Protein 6VG5 (pdb70)

Sequence (162 aa):
MNRVSTVQQLTKRFSLGMLQGRGPLKLFMALVAFLRFLTIPPTAGILKRWGTIKKSKAINNVLRGFRKEIIGRMLNILNRRRRMNRVSTVQQLTKRFSLGMLQGRGPLKLFMALVAFLRFLTIPPTAGILKRWGTIKKSKAINVLRGFRKEIGRMLNILNRRRRR

InterPro domains:
  IPR000069 Envelope glycoprotein M, flavivirus [PF01004] (207-279)
  IPR000208 RNA-directed RNA polymerase, fingers/palm subdomains, flavivirus [PF00972] (2742-3191)
  IPR000336 Flavivirus/Alphavirus glycoprotein, immunoglobulin-like domain superfamily [G3DSA:2.60.40.350] (574-678)
  IPR000404 Flavivirus non-structural protein NS4A [PF01350] (2099-2240)
  IPR000487 Non-structural protein NS2B, flavivirus [PF01002] (1349-1475)
  IPR000487 Non-structural protein NS2B, flavivirus [PS51527] (1346-1475)
  IPR000752 Flavivirus non-structural protein NS2A [PF01005] (1138-1328)
  IPR001122 Capsid protein C, flavivirus [PF01003] (5-111)
  IPR001157 Non-structural protein NS1, flavivirus [PF00948] (777-1129)
  IPR001528 Flavivirus non-structural protein NS4B [PF01349] (2244-2484)
  IPR001650 Helicase, C-terminal domain-like [PS51194] (1821-1988)
  IPR001650 Helicase, C-terminal domain-like [SM00490] (1844-1940)
  IPR001850 Non-structural protein NS3, peptidase S7, flavivirus [PF00949] (1492-1643)
  IPR001850 Non-structural protein NS3, peptidase S7, flavivirus [PS51528] (1476-1653)
  IPR002535 Flavivirus polyprotein propeptide [PF01570] (120-204)
  IPR002877 Ribosomal RNA methyltransferase, FtsJ domain [PF01728] (2546-2713)
  IPR007094 RNA-directed RNA polymerase, catalytic domain [PS50507] (3019-3168)
  IPR009003 Peptidase S1, PA clan [SSF50494] (1531-1657)
  IPR011492 Non-structural protein NS3-like, DEAD-box helicase, flavivirus [PF07652] (1658-1805)
  IPR011998 Envelope glycoprotein E, central and dimerisation domain, flavivirus [PF0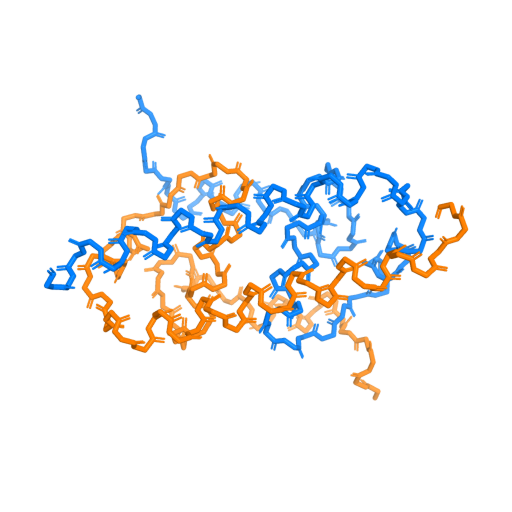0869] (282-576)

Foldseek 3Di:
DPPDDDPVRVPVVDDPVVLLVDDDPLSLLVVVVVCVVVVHDGDPSSVVVVVVDDPVVSVVSVVVVVVVVVVVVVVVVVVPD/DPPDDDPVRVCVVDDPVLLLVDDDLLSLLVVVVVCVVVVNDGDPSSVVCVVVDPVVVSVVSVVVVVVVVVVVVVVVVPDPD

Solvent-accessible surface area: 9702 Å² total; per-residue (Å²): 243,106,82,73,12,76,39,135,95,2,62,97,164,41,67,104,15,12,20,75,5,147,35,93,42,123,28,2,0,0,8,10,0,10,4,84,20,20,122,22,38,35,4,70,25,3,90,155,57,31,56,98,13,135,52,58,94,0,22,82,12,0,151,39,8,111,124,21,0,16,110,0,7,63,66,0,58,186,82,67,251,182,137,202,38,10,67,26,131,84,2,64,158,157,39,66,107,14,11,21,69,6,144,35,75,33,112,24,2,0,0,7,10,0,10,2,84,24,32,123,23,40,33,4,70,23,1,84,156,62,27,48,108,11,138,61,61,115,0,0,92,34,0,106,30,9,69,137,15,0,19,118,0,36,96,63,0,95,199,56,186,186

Nearest PDB structures (foldseek):
  6vg5-assembly1_B-2  TM=1.012E+00  e=2.935E-12  dengue virus type 2
  6vg5-assembly1_A-2  TM=9.834E-01  e=6.483E-11  dengue virus type 2
  6vso-assembly3_F  TM=9.724E-01  e=4.664E-11  dengue virus type 2
  5ygh-assembly1_B  TM=9.532E-01  e=3.876E-05  Zika virus
  5z0v-assembly2_C  TM=8.881E-01  e=2.616E-04  Escherichia coli BL21(DE3)

Radius of gyration: 15.52 Å; Cα contacts (8 Å, |Δi|>4): 174; chains: 2; bounding box: 43×30×32 Å

Organism: Dengue virus type 2 (strain Jamaica/1409/1983) (NCBI:txid11064)

Structure (mmCIF, N/CA/C/O backbone):
data_6VG5
#
_entry.id   6VG5
#
_cell.length_a   40.400
_cell.length_b   25.500
_cell.length_c   68.500
_cell.angle_alpha   90.000
_cell.angle_beta   92.550
_cell.angle_gamma   90.000
#
_symmetry.space_group_name_H-M   'P 1 2 1'
#
loop_
_entity.id
_entity.type
_entity.pdbx_description
1 polymer 'Capsid premembrane protein'
2 non-polymer 'NITRATE ION'
3 non-polymer GLYCEROL
4 non-polymer 3-amino-N-(5-phen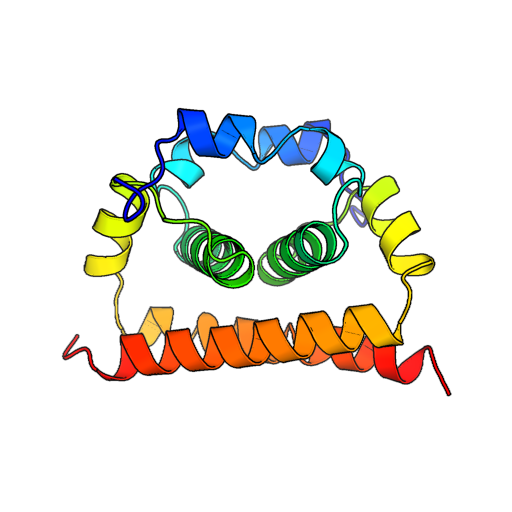yl-1,3,4-thiadiazol-2-yl)-6,7,8,9-tetrahydro-5H-cyclohepta[b]thieno[3,2-e]pyridine-2-carboxamide
5 water water
#
loop_
_atom_site.group_PDB
_atom_site.id
_atom_site.type_symbol
_atom_site.label_atom_id
_atom_site.label_alt_id
_atom_site.label_comp_id
_atom_site.label_asym_id
_atom_site.label_entity_id
_atom_site.label_seq_id
_atom_site.pdbx_PDB_ins_code
_atom_site.Cartn_x
_atom_site.Cartn_y
_atom_site.Cartn_z
_atom_site.occupancy
_atom_site.B_iso_or_equiv
_atom_site.auth_seq_id
_atom_site.auth_comp_id
_atom_site.auth_asym_id
_atom_site.auth_atom_id
_atom_site.pdbx_PDB_model_num
ATOM 1 N N . MET A 1 1 ? 0.474 -11.000 21.472 1.00 66.88 20 MET A N 1
ATOM 2 C CA . MET A 1 1 ? 0.526 -11.225 22.938 1.00 65.09 20 MET A CA 1
ATOM 3 C C . MET A 1 1 ? 1.160 -10.002 23.622 1.00 69.32 20 MET A C 1
ATOM 4 O O . MET A 1 1 ? 0.635 -9.587 24.677 1.00 72.39 20 MET A O 1
ATOM 9 N N . ASN A 1 2 ? 2.225 -9.434 23.035 1.00 70.28 21 ASN A N 1
ATOM 10 C CA . ASN A 1 2 ? 3.018 -8.316 23.623 1.00 65.04 21 ASN A CA 1
ATOM 11 C C . ASN A 1 2 ? 3.184 -7.177 22.604 1.00 57.19 21 ASN A C 1
ATOM 12 O O . ASN A 1 2 ? 4.298 -7.031 22.055 1.00 59.05 21 ASN A O 1
ATOM 17 N N . ARG A 1 3 ? 2.132 -6.373 22.405 1.00 49.90 22 ARG A N 1
ATOM 18 C CA . ARG A 1 3 ? 2.066 -5.268 21.405 1.00 42.64 22 ARG A CA 1
ATOM 19 C C . ARG A 1 3 ? 2.492 -3.934 22.033 1.00 37.92 22 ARG A C 1
ATOM 20 O O . ARG A 1 3 ? 2.791 -2.993 21.264 1.00 36.05 22 ARG A O 1
ATOM 22 N N . VAL A 1 4 ? 2.501 -3.835 23.368 1.00 32.17 23 VAL A N 1
ATOM 23 C CA . VAL A 1 4 ? 2.878 -2.588 24.103 1.00 27.16 23 VAL A CA 1
ATOM 24 C C . VAL A 1 4 ? 3.875 -2.933 25.213 1.00 24.81 23 VAL A C 1
ATOM 25 O O . VAL A 1 4 ? 3.679 -3.942 25.914 1.00 29.57 23 VAL A O 1
ATOM 29 N N . SER A 1 5 ? 4.899 -2.097 25.364 1.00 22.34 24 SER A N 1
ATOM 30 C CA . SER A 1 5 ? 5.923 -2.171 26.435 1.00 23.70 24 SER A CA 1
ATOM 31 C C . SER A 1 5 ? 5.497 -1.246 27.575 1.00 22.96 24 SER A C 1
ATOM 32 O O . SER A 1 5 ? 4.834 -0.232 27.303 1.00 24.27 24 SER A O 1
ATOM 35 N N . THR A 1 6 ? 5.891 -1.562 28.805 1.00 25.49 25 THR A N 1
ATOM 36 C CA . THR A 1 6 ? 5.860 -0.595 29.927 1.00 26.35 25 THR A CA 1
ATOM 37 C C . THR A 1 6 ? 7.183 0.168 29.915 1.00 21.48 25 THR A C 1
ATOM 38 O O . THR A 1 6 ? 8.182 -0.362 29.370 1.00 22.17 25 THR A O 1
ATOM 42 N N . VAL A 1 7 ? 7.198 1.360 30.503 1.00 21.81 26 VAL A N 1
ATOM 43 C CA . VAL A 1 7 ? 8.457 2.130 30.704 1.00 20.77 26 VAL A CA 1
ATOM 44 C C . VAL A 1 7 ? 9.458 1.231 31.447 1.00 21.44 26 VAL A C 1
ATOM 45 O O . VAL A 1 7 ? 10.619 1.172 31.033 1.00 19.70 26 VAL A O 1
ATOM 49 N N . GLN A 1 8 ? 9.023 0.536 32.496 1.00 23.86 27 GLN A N 1
ATOM 50 C CA . GLN A 1 8 ? 9.912 -0.343 33.301 1.00 25.43 27 GLN A CA 1
ATOM 51 C C . GLN A 1 8 ? 10.532 -1.412 32.387 1.00 25.89 27 GLN A C 1
ATOM 52 O O . GLN A 1 8 ? 11.746 -1.661 32.518 1.00 27.89 27 GLN A O 1
ATOM 58 N N . GLN A 1 9 ? 9.747 -2.018 31.488 1.00 25.23 28 GLN A N 1
ATOM 59 C CA . GLN A 1 9 ? 10.250 -3.075 30.565 1.00 26.31 28 GLN A CA 1
ATOM 60 C C . GLN A 1 9 ? 11.363 -2.489 29.687 1.00 23.21 28 GLN A C 1
ATOM 61 O O . GLN A 1 9 ? 12.399 -3.159 29.520 1.00 22.88 28 GLN A O 1
ATOM 67 N N . LEU A 1 10 ? 11.170 -1.280 29.152 1.00 19.81 29 LEU A N 1
ATOM 68 C CA . LEU A 1 10 ? 12.166 -0.641 28.256 1.00 18.78 29 LEU A CA 1
ATOM 69 C C . LEU A 1 10 ? 13.427 -0.303 29.054 1.00 19.70 29 LEU A C 1
ATOM 70 O O . LEU A 1 10 ? 14.524 -0.455 28.495 1.00 22.40 29 LEU A O 1
ATOM 75 N N . THR A 1 11 ? 13.299 0.160 30.300 1.00 19.95 30 THR A N 1
ATOM 76 C CA . THR A 1 11 ? 14.492 0.459 31.142 1.00 20.55 30 THR A CA 1
ATOM 77 C C . THR A 1 11 ? 15.257 -0.832 31.448 1.00 22.66 30 THR A C 1
ATOM 78 O O . THR A 1 11 ? 16.493 -0.764 31.509 1.00 28.09 30 THR A O 1
ATOM 82 N N . LYS A 1 12 ? 14.560 -1.955 31.624 1.00 24.99 31 LYS A N 1
ATOM 83 C CA . LYS A 1 12 ? 15.193 -3.289 31.826 1.00 28.23 31 LYS A CA 1
ATOM 84 C C . LYS A 1 12 ? 16.041 -3.627 30.591 1.00 28.81 31 LYS A C 1
ATOM 85 O O . LYS A 1 12 ? 17.188 -4.082 30.759 1.00 32.27 31 LYS A O 1
ATOM 88 N N . ARG A 1 13 ? 15.513 -3.373 29.390 1.00 25.33 32 ARG A N 1
ATOM 89 C CA . ARG A 1 13 ? 16.134 -3.796 28.108 1.00 25.25 32 ARG A CA 1
ATOM 90 C C . ARG A 1 13 ? 17.340 -2.912 27.752 1.00 24.36 32 ARG A C 1
ATOM 91 O O . ARG A 1 13 ? 18.335 -3.476 27.255 1.00 27.56 32 ARG A O 1
ATOM 99 N N . PHE A 1 14 ? 17.262 -1.597 27.982 1.00 21.16 33 PHE A N 1
ATOM 100 C CA . PHE A 1 14 ? 18.242 -0.578 27.508 1.00 20.30 33 PHE A CA 1
ATOM 101 C C . PHE A 1 14 ? 19.259 -0.235 28.592 1.00 19.73 33 PHE A C 1
ATOM 102 O O . PHE A 1 14 ? 19.205 0.867 29.188 1.00 27.29 33 PHE A O 1
ATOM 110 N N . SER A 1 15 ? 20.196 -1.141 28.794 1.00 17.18 34 SER A N 1
ATOM 111 C CA . SER A 1 15 ? 21.202 -1.056 29.877 1.00 18.13 34 SER A CA 1
ATOM 112 C C . SER A 1 15 ? 22.242 0.021 29.551 1.00 17.76 34 SER A C 1
ATOM 113 O O . SER A 1 15 ? 22.393 0.409 28.377 1.00 19.21 34 SER A O 1
ATOM 116 N N . LEU A 1 16 ? 22.943 0.486 30.576 1.00 15.72 35 LEU A N 1
ATOM 117 C CA . LEU A 1 16 ? 23.963 1.556 30.449 1.00 16.27 35 LEU A CA 1
ATOM 118 C C . LEU A 1 16 ? 25.040 1.124 29.450 1.00 15.18 35 LEU A C 1
ATOM 119 O O . LEU A 1 16 ? 25.535 1.983 28.711 1.00 16.98 35 LEU A O 1
ATOM 124 N N . GLY A 1 17 ? 25.371 -0.169 29.425 1.00 15.63 36 GLY A N 1
ATOM 125 C CA . GLY A 1 17 ? 26.403 -0.736 28.543 1.00 17.03 36 GLY A CA 1
ATOM 126 C C . GLY A 1 17 ? 26.195 -0.361 27.083 1.00 14.99 36 GLY A C 1
ATOM 127 O O . GLY A 1 17 ? 27.199 -0.203 26.364 1.00 16.50 36 GLY A O 1
ATOM 128 N N . MET A 1 18 ? 24.954 -0.233 26.615 1.00 13.63 37 MET A N 1
ATOM 129 C CA . MET A 1 18 ? 24.745 0.068 25.178 1.00 13.49 37 MET A CA 1
ATOM 130 C C . MET A 1 18 ? 25.301 1.474 24.904 1.00 12.50 37 MET A C 1
ATOM 131 O O . MET A 1 18 ? 25.786 1.703 23.796 1.00 11.58 37 MET A O 1
ATOM 136 N N . LEU A 1 19 ? 25.330 2.368 25.895 1.00 12.43 38 LEU A N 1
ATOM 137 C CA . LEU A 1 19 ? 25.866 3.744 25.676 1.00 12.01 38 LEU A CA 1
ATOM 138 C C . LEU A 1 19 ? 27.395 3.702 25.566 1.00 14.08 38 LEU A C 1
ATOM 139 O O . LEU A 1 19 ? 27.961 4.692 25.068 1.00 14.61 38 LEU A O 1
ATOM 144 N N . GLN A 1 20 ? 28.012 2.579 25.960 1.00 14.62 39 GLN A N 1
ATOM 145 C CA . GLN A 1 20 ? 29.470 2.318 25.848 1.00 17.02 39 GLN A CA 1
ATOM 146 C C . GLN A 1 20 ? 29.769 1.491 24.585 1.00 16.52 39 GLN A C 1
ATOM 147 O O . GLN A 1 20 ? 30.913 1.052 24.430 1.00 16.39 39 GLN A O 1
ATOM 153 N N . GLY A 1 21 ? 28.770 1.247 23.733 1.00 14.91 40 GLY A N 1
ATOM 154 C CA . GLY A 1 21 ? 28.944 0.509 22.468 1.00 15.85 40 GLY A CA 1
ATOM 155 C C . GLY A 1 21 ? 28.838 -0.993 22.660 1.00 14.63 40 GLY A C 1
ATOM 156 O O . GLY A 1 21 ? 29.206 -1.736 21.732 1.00 17.88 40 GLY A O 1
ATOM 157 N N . ARG A 1 22 ? 28.311 -1.450 23.794 1.00 14.28 41 ARG A N 1
ATOM 158 C CA . ARG A 1 22 ? 28.077 -2.900 24.038 1.00 15.92 41 ARG A CA 1
ATOM 159 C C . ARG A 1 22 ? 26.761 -3.336 23.382 1.00 14.49 41 ARG A C 1
ATOM 160 O O . ARG A 1 22 ? 25.830 -2.519 23.233 1.00 14.05 41 ARG A O 1
ATOM 168 N N . GLY A 1 23 ? 26.663 -4.618 23.064 1.00 14.03 42 GLY A N 1
ATOM 169 C CA . GLY A 1 23 ? 25.387 -5.237 22.690 1.00 14.11 42 GLY A CA 1
ATOM 170 C C . GLY A 1 23 ? 25.414 -5.848 21.296 1.00 12.48 42 GLY A C 1
ATOM 171 O O . GLY A 1 23 ? 26.421 -5.821 20.580 1.00 13.42 42 GLY A O 1
ATOM 172 N N . PRO A 1 24 ? 24.279 -6.438 20.885 1.00 10.86 43 PRO A N 1
ATOM 173 C CA . PRO A 1 24 ? 24.148 -6.997 19.544 1.00 10.64 43 PRO A CA 1
ATOM 174 C C . PRO A 1 24 ? 24.478 -5.932 18.488 1.00 9.59 43 PRO A C 1
ATOM 175 O O . PRO A 1 24 ? 24.240 -4.738 18.724 1.00 9.26 43 PRO A O 1
ATOM 179 N N . LEU A 1 25 ? 24.984 -6.354 17.332 1.00 9.29 44 LEU A N 1
ATOM 180 C CA . LEU A 1 25 ? 25.358 -5.398 16.259 1.00 9.46 44 LEU A CA 1
ATOM 181 C C . LEU A 1 25 ? 24.125 -4.566 15.888 1.00 8.49 44 LEU A C 1
ATOM 182 O O . LEU A 1 25 ? 24.260 -3.339 15.708 1.00 8.30 44 LEU A O 1
ATOM 187 N N . LYS A 1 26 ? 22.951 -5.190 15.769 1.00 9.02 45 LYS A N 1
ATOM 188 C CA . LYS A 1 26 ? 21.734 -4.477 15.329 1.00 9.62 45 LYS A CA 1
ATOM 189 C C . LYS A 1 26 ? 21.403 -3.384 16.341 1.00 8.06 45 LYS A C 1
ATOM 190 O O . LYS A 1 26 ? 21.074 -2.276 15.913 1.00 8.42 45 LYS A O 1
ATOM 196 N N . LEU A 1 27 ? 21.510 -3.685 17.634 1.00 8.38 46 LEU A N 1
ATOM 197 C CA . LEU A 1 27 ? 21.257 -2.685 18.705 1.00 7.78 46 LEU A CA 1
ATOM 198 C C . LEU A 1 27 ? 22.271 -1.549 18.562 1.00 7.21 46 LEU A C 1
ATOM 199 O O . LEU A 1 27 ? 21.883 -0.369 18.603 1.00 7.57 46 LEU A O 1
ATOM 204 N N . PHE A 1 28 ? 23.550 -1.886 18.428 1.00 7.48 47 PHE A N 1
ATOM 205 C CA . PHE A 1 28 ? 24.625 -0.876 18.296 1.00 7.90 47 PHE A CA 1
ATOM 206 C C . PHE A 1 28 ? 24.341 0.026 17.084 1.00 7.17 47 PHE A C 1
ATOM 207 O O . PHE A 1 28 ? 24.409 1.285 17.185 1.00 7.73 47 PHE A O 1
ATOM 215 N N . MET A 1 29 ? 24.041 -0.575 15.937 1.00 7.26 48 MET A N 1
ATOM 216 C CA . MET A 1 29 ? 23.816 0.215 14.699 1.00 7.25 48 MET A CA 1
ATOM 217 C C . MET A 1 29 ? 22.574 1.102 14.881 1.00 6.81 48 MET A C 1
ATOM 218 O O . MET A 1 29 ? 22.599 2.249 14.417 1.00 6.82 48 MET A O 1
ATOM 223 N N . ALA A 1 30 ? 21.511 0.599 15.520 1.00 7.17 49 ALA A N 1
ATOM 224 C CA . ALA A 1 30 ? 20.284 1.393 15.766 1.00 7.14 49 ALA A CA 1
ATOM 225 C C . ALA A 1 30 ? 20.629 2.597 16.652 1.00 6.54 49 ALA A C 1
ATOM 226 O O . ALA A 1 30 ? 20.155 3.713 16.383 1.00 6.63 49 ALA A O 1
ATOM 228 N N . LEU A 1 31 ? 21.443 2.386 17.681 1.00 6.35 50 LEU A N 1
ATOM 229 C CA . LEU A 1 31 ? 21.831 3.477 18.599 1.00 6.40 50 LEU A CA 1
ATOM 230 C C . LEU A 1 31 ? 22.684 4.491 17.839 1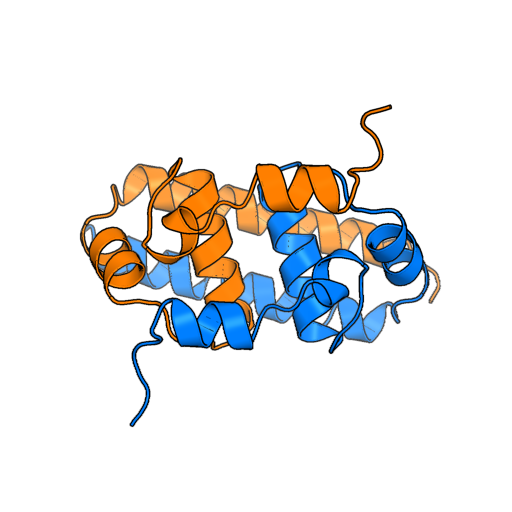.00 6.36 50 LEU A C 1
ATOM 231 O O . LEU A 1 31 ? 22.471 5.702 18.040 1.00 7.46 50 LEU A O 1
ATOM 236 N N . VAL A 1 32 ? 23.651 4.042 17.039 1.00 6.98 51 VAL A N 1
ATOM 237 C CA . VAL A 1 32 ? 24.494 4.993 16.268 1.00 7.28 51 VAL A CA 1
ATOM 238 C C . VAL A 1 32 ? 23.567 5.811 15.357 1.00 6.49 51 VAL A C 1
ATOM 239 O O . VAL A 1 32 ? 23.723 7.060 15.290 1.00 6.91 51 VAL A O 1
ATOM 243 N N . ALA A 1 33 ? 22.623 5.160 14.673 1.00 6.22 52 ALA A N 1
ATOM 244 C CA . ALA A 1 33 ? 21.678 5.871 13.781 1.00 6.88 52 ALA A CA 1
ATOM 245 C C . ALA A 1 33 ? 20.896 6.908 14.604 1.00 6.95 52 ALA A C 1
ATOM 246 O O . ALA A 1 33 ? 20.801 8.074 14.191 1.00 7.46 52 ALA A O 1
ATOM 248 N N . PHE A 1 34 ? 20.344 6.492 15.739 1.00 6.49 53 PHE A N 1
ATOM 249 C CA . PHE A 1 34 ? 19.599 7.389 16.652 1.00 6.69 53 PHE A CA 1
ATOM 250 C C . PHE A 1 34 ? 20.450 8.620 16.982 1.00 6.55 53 PHE A C 1
ATOM 251 O O . PHE A 1 34 ? 19.963 9.752 16.862 1.00 7.11 53 PHE A O 1
ATOM 259 N N . LEU A 1 35 ? 21.701 8.431 17.398 1.00 6.48 54 LEU A N 1
ATOM 260 C CA . LEU A 1 35 ? 22.550 9.587 17.784 1.00 7.34 54 LEU A CA 1
ATOM 261 C C . LEU A 1 35 ? 22.787 10.465 16.545 1.00 7.34 54 LEU A C 1
ATOM 262 O O . LEU A 1 35 ? 22.763 11.697 16.668 1.00 8.17 54 LEU A O 1
ATOM 267 N N . ARG A 1 36 ? 23.061 9.862 15.395 1.00 7.34 55 ARG A N 1
ATOM 268 C CA . ARG A 1 36 ? 23.344 10.638 14.157 1.00 7.89 55 ARG A CA 1
ATOM 269 C C . ARG A 1 36 ? 22.094 11.398 13.713 1.00 8.22 55 ARG A C 1
ATOM 270 O O . ARG A 1 36 ? 22.221 12.558 13.283 1.00 8.74 55 ARG A O 1
ATOM 278 N N . PHE A 1 37 ? 20.910 10.798 13.847 1.00 8.53 56 PHE A N 1
ATOM 279 C CA . PHE A 1 37 ? 19.640 11.507 13.541 1.00 8.08 56 PHE A CA 1
ATOM 280 C C . PHE A 1 37 ? 19.576 12.816 14.338 1.00 9.03 56 PHE A C 1
ATOM 281 O O . PHE A 1 37 ? 19.059 13.822 13.835 1.00 11.09 56 PHE A O 1
ATOM 289 N N . LEU A 1 38 ? 20.079 12.788 15.567 1.00 8.53 57 LEU A N 1
ATOM 290 C CA . LEU A 1 38 ? 19.968 13.915 16.522 1.00 8.79 57 LEU A CA 1
ATOM 291 C C . LEU A 1 38 ? 21.239 14.769 16.539 1.00 8.36 57 LEU A C 1
ATOM 292 O O . LEU A 1 38 ? 21.252 15.739 17.292 1.00 9.56 57 LEU A O 1
ATOM 297 N N . THR A 1 39 ? 22.248 14.419 15.740 1.00 8.62 58 THR A N 1
ATOM 298 C CA . THR A 1 39 ? 23.587 15.058 15.701 1.00 9.31 58 THR A CA 1
ATOM 299 C C . THR A 1 39 ? 24.220 15.092 17.103 1.00 9.48 58 THR A C 1
ATOM 300 O O . THR A 1 39 ? 24.887 16.072 17.433 1.00 11.67 58 THR A O 1
ATOM 304 N N . ILE A 1 40 ? 24.055 14.020 17.884 1.00 10.24 59 ILE A N 1
ATOM 305 C CA . ILE A 1 40 ? 24.652 13.886 19.238 1.00 10.81 59 ILE A CA 1
ATOM 306 C C . ILE A 1 40 ? 25.962 13.133 19.086 1.00 11.84 59 ILE A C 1
ATOM 307 O O . ILE A 1 40 ? 25.992 12.060 18.484 1.00 10.32 59 ILE A O 1
ATOM 312 N N . PRO A 1 41 ? 27.091 13.680 19.585 1.00 14.78 60 PRO A N 1
ATOM 313 C CA . PRO A 1 41 ? 28.360 12.982 19.454 1.00 14.81 60 PRO A CA 1
ATOM 314 C C . PRO A 1 41 ? 28.324 11.630 20.158 1.00 14.48 60 PRO A C 1
ATOM 315 O O . PRO A 1 41 ? 27.686 11.470 21.205 1.00 15.29 60 PRO A O 1
ATOM 319 N N . PRO A 1 42 ? 29.021 10.615 19.607 1.00 13.89 61 PRO A N 1
ATOM 320 C CA . PRO A 1 42 ? 29.119 9.315 20.256 1.00 15.41 61 PRO A CA 1
ATOM 321 C C . PRO A 1 42 ? 29.997 9.376 21.513 1.00 14.67 61 PRO A C 1
ATOM 322 O O . PRO A 1 42 ? 30.762 10.323 21.678 1.00 14.79 61 PRO A O 1
ATOM 326 N N . THR A 1 43 ? 29.880 8.359 22.361 1.00 12.85 62 THR A N 1
ATOM 327 C CA . THR A 1 43 ? 30.844 8.093 23.453 1.00 13.81 62 THR A CA 1
ATOM 328 C C . THR A 1 43 ? 32.120 7.477 22.873 1.00 13.42 62 THR A C 1
ATOM 329 O O . THR A 1 43 ? 32.121 7.020 21.721 1.00 14.20 62 THR A O 1
ATOM 333 N N . ALA A 1 44 ? 33.189 7.476 23.653 1.00 14.81 63 ALA A N 1
ATOM 334 C CA . ALA A 1 44 ? 34.464 6.823 23.284 1.00 15.75 63 ALA A CA 1
ATOM 335 C C . ALA A 1 44 ? 34.200 5.352 22.958 1.00 13.50 63 ALA A C 1
ATOM 336 O O . ALA A 1 44 ? 34.758 4.852 21.971 1.00 15.29 63 ALA A O 1
ATOM 338 N N . GLY A 1 45 ? 33.364 4.678 23.748 1.00 12.88 64 GLY A N 1
ATOM 339 C CA . GLY A 1 45 ? 33.074 3.247 23.540 1.00 12.89 64 GLY A CA 1
ATOM 340 C C . GLY A 1 45 ? 32.349 3.019 22.220 1.00 13.41 64 GLY A C 1
ATOM 341 O O . GLY A 1 45 ? 32.655 2.028 21.525 1.00 13.70 64 GLY A O 1
ATOM 342 N N . ILE A 1 46 ? 31.395 3.886 21.885 1.00 13.22 65 ILE A N 1
ATOM 343 C CA . ILE A 1 46 ? 30.658 3.793 20.593 1.00 11.98 65 ILE A CA 1
ATOM 344 C C . ILE A 1 46 ? 31.636 4.042 19.442 1.00 12.68 65 ILE A C 1
ATOM 345 O O . ILE A 1 46 ? 31.636 3.253 18.489 1.00 13.08 65 ILE A O 1
ATOM 350 N N . LEU A 1 47 ? 32.490 5.054 19.560 1.00 14.06 66 LEU A N 1
ATOM 351 C CA . LEU A 1 47 ? 33.446 5.399 18.486 1.00 16.47 66 LEU A CA 1
ATOM 352 C C . LEU A 1 47 ? 34.435 4.241 18.294 1.00 15.67 66 LEU A C 1
ATOM 353 O O . LEU A 1 47 ? 34.776 3.946 17.128 1.00 19.06 66 LEU A O 1
ATOM 358 N N . LYS A 1 48 ? 34.870 3.592 19.379 1.00 16.34 67 LYS A N 1
ATOM 359 C CA . LYS A 1 48 ? 35.789 2.426 19.309 1.00 19.13 67 LYS A CA 1
ATOM 360 C C . LYS A 1 48 ? 35.131 1.331 18.467 1.00 17.86 67 LYS A C 1
ATOM 361 O O . LYS A 1 48 ? 35.760 0.832 17.517 1.00 19.48 67 LYS A O 1
ATOM 367 N N . ARG A 1 49 ? 33.898 0.961 18.802 1.00 15.45 68 ARG A N 1
ATOM 368 C CA . ARG A 1 49 ? 33.234 -0.163 18.114 1.00 15.17 68 ARG A CA 1
ATOM 369 C C . ARG A 1 49 ? 32.929 0.228 16.669 1.00 14.62 68 ARG A C 1
ATOM 370 O O . ARG A 1 49 ? 32.992 -0.652 15.808 1.00 15.66 68 ARG A O 1
ATOM 378 N N . TRP A 1 50 ? 32.599 1.497 16.426 1.00 14.92 69 TRP A N 1
ATOM 379 C CA . TRP A 1 50 ? 32.276 1.997 15.067 1.00 15.66 69 TRP A CA 1
ATOM 380 C C . TRP A 1 50 ? 33.432 1.669 14.117 1.00 17.21 69 TRP A C 1
ATOM 381 O O . TRP A 1 50 ? 33.156 1.358 12.936 1.00 18.98 69 TRP A O 1
ATOM 392 N N . GLY A 1 51 ? 34.668 1.693 14.628 1.00 17.75 70 GLY A N 1
ATOM 393 C CA . GLY A 1 51 ? 35.887 1.408 13.848 1.00 20.25 70 GLY A CA 1
ATOM 394 C C . GLY A 1 51 ? 36.075 -0.069 13.524 1.00 21.62 70 GLY A C 1
ATOM 395 O O . GLY A 1 51 ? 36.823 -0.357 12.552 1.00 25.50 70 GLY A O 1
ATOM 396 N N . THR A 1 52 ? 35.464 -0.982 14.290 1.00 21.94 71 THR A N 1
ATOM 397 C CA . THR A 1 52 ? 35.736 -2.447 14.227 1.00 23.24 71 THR A CA 1
ATOM 398 C C . THR A 1 52 ? 34.599 -3.220 13.541 1.00 20.91 71 THR A C 1
ATOM 399 O O . THR A 1 52 ? 34.824 -4.388 13.210 1.00 23.46 71 THR A O 1
ATOM 403 N N . ILE A 1 53 ? 33.413 -2.633 13.341 1.00 17.41 72 ILE A N 1
ATOM 404 C CA . ILE A 1 53 ? 32.278 -3.356 12.689 1.00 17.37 72 ILE A CA 1
ATOM 405 C C . ILE A 1 53 ? 32.686 -3.807 11.276 1.00 17.64 72 ILE A C 1
ATOM 406 O O . ILE A 1 53 ? 33.462 -3.090 10.598 1.00 18.28 72 ILE A O 1
ATOM 411 N N . LYS A 1 54 ? 32.138 -4.938 10.835 1.00 17.46 73 LYS A N 1
ATOM 412 C CA . LYS A 1 54 ? 32.346 -5.498 9.478 1.00 18.21 73 LYS A CA 1
ATOM 413 C C . LYS A 1 54 ? 31.512 -4.690 8.476 1.00 17.92 73 LYS A C 1
ATOM 414 O O . LYS A 1 54 ? 30.284 -4.595 8.645 1.00 16.88 73 LYS A O 1
ATOM 420 N N . LYS A 1 55 ? 32.171 -4.136 7.460 1.00 17.32 74 LYS A N 1
ATOM 421 C CA . LYS A 1 55 ? 31.555 -3.254 6.440 1.00 15.27 74 LYS A CA 1
ATOM 422 C C . LYS A 1 55 ? 30.279 -3.888 5.868 1.00 15.05 74 LYS A C 1
ATOM 423 O O . LYS A 1 55 ? 29.233 -3.236 5.936 1.00 14.55 74 LYS A O 1
ATOM 429 N N . SER A 1 56 ? 30.350 -5.105 5.322 1.00 17.46 75 SER A N 1
ATOM 430 C CA . SER A 1 56 ? 29.214 -5.706 4.571 1.00 15.90 75 SER A CA 1
ATOM 431 C C . SER A 1 56 ? 28.022 -5.935 5.510 1.00 14.55 75 SER A C 1
ATOM 432 O O . SER A 1 56 ? 26.890 -5.661 5.091 1.00 13.25 75 SER A O 1
ATOM 435 N N . LYS A 1 57 ? 28.255 -6.415 6.734 1.00 14.99 76 LYS A N 1
ATOM 436 C CA . LYS A 1 57 ? 27.150 -6.700 7.689 1.00 16.01 76 LYS A CA 1
ATOM 437 C C . LYS A 1 57 ? 26.480 -5.385 8.114 1.00 15.12 76 LYS A C 1
ATOM 438 O O . LYS A 1 57 ? 25.229 -5.298 8.103 1.00 15.80 76 LYS A O 1
ATOM 444 N N . ALA A 1 58 ? 27.285 -4.380 8.449 1.00 13.89 77 ALA A N 1
ATOM 445 C CA . ALA A 1 58 ? 26.798 -3.054 8.877 1.00 12.68 77 ALA A CA 1
ATOM 446 C C . ALA A 1 58 ? 25.960 -2.443 7.748 1.00 13.07 77 ALA A C 1
ATOM 447 O O . ALA A 1 58 ? 24.907 -1.869 8.039 1.00 12.35 77 ALA A O 1
ATOM 449 N N . ILE A 1 59 ? 26.405 -2.579 6.498 1.00 11.77 78 ILE A N 1
ATOM 450 C CA . ILE A 1 59 ? 25.680 -2.003 5.327 1.00 11.63 78 ILE A CA 1
ATOM 451 C C . ILE A 1 59 ? 24.327 -2.714 5.205 1.00 11.17 78 ILE A C 1
ATOM 452 O O . ILE A 1 59 ? 23.307 -2.043 5.004 1.00 12.30 78 ILE A O 1
ATOM 457 N N . ASN A 1 60 ? 24.299 -4.031 5.366 1.00 11.86 79 ASN A N 1
ATOM 458 C CA A ASN A 1 60 ? 23.045 -4.830 5.303 0.50 12.50 79 ASN A CA 1
ATOM 459 C CA B ASN A 1 60 ? 23.022 -4.777 5.255 0.50 12.60 79 ASN A CA 1
ATOM 460 C C . ASN A 1 60 ? 22.060 -4.306 6.353 1.00 11.45 79 ASN A C 1
ATOM 461 O O . ASN A 1 60 ? 20.869 -4.117 6.042 1.00 11.72 79 ASN A O 1
ATOM 470 N N . VAL A 1 61 ? 22.560 -4.081 7.568 1.00 10.25 80 VAL A N 1
ATOM 471 C CA . VAL A 1 61 ? 21.694 -3.609 8.679 1.00 9.66 80 VAL A CA 1
ATOM 472 C C . VAL A 1 61 ? 21.136 -2.238 8.303 1.00 8.63 80 VAL A C 1
ATOM 473 O O . VAL A 1 61 ? 19.932 -2.009 8.480 1.00 9.13 80 VAL A O 1
ATOM 477 N N . LEU A 1 62 ? 21.974 -1.364 7.779 1.00 8.88 81 LEU A N 1
ATOM 478 C CA . LEU A 1 62 ? 21.535 0.002 7.420 1.00 9.02 81 LEU A CA 1
ATOM 479 C C . LEU A 1 62 ? 20.522 -0.031 6.273 1.00 8.64 81 LEU A C 1
ATOM 480 O O . LEU A 1 62 ? 19.608 0.789 6.284 1.00 8.91 81 LEU A O 1
ATOM 485 N N . ARG A 1 63 ? 20.680 -0.897 5.280 1.00 9.08 82 ARG A N 1
ATOM 486 C CA . ARG A 1 63 ? 19.662 -1.011 4.204 1.00 9.64 82 ARG A CA 1
ATOM 487 C C . ARG A 1 63 ? 18.318 -1.362 4.857 1.00 9.57 82 ARG A C 1
ATOM 488 O O . ARG A 1 63 ? 17.292 -0.841 4.429 1.00 9.66 82 ARG A O 1
ATOM 496 N N . GLY A 1 64 ? 18.322 -2.252 5.852 1.00 9.43 83 GLY A N 1
ATOM 497 C CA . GLY A 1 64 ? 17.100 -2.600 6.599 1.00 9.37 83 GLY A CA 1
ATOM 498 C C . GLY A 1 64 ? 16.517 -1.375 7.278 1.00 9.19 83 GLY A C 1
ATOM 499 O O . GLY A 1 64 ? 15.283 -1.187 7.260 1.00 9.76 83 GLY A O 1
ATOM 500 N N . PHE A 1 65 ? 17.358 -0.549 7.892 1.00 7.87 84 PHE A N 1
ATOM 501 C CA . PHE A 1 65 ? 16.891 0.685 8.566 1.00 8.47 84 PHE A CA 1
ATOM 502 C C . PHE A 1 65 ? 16.265 1.627 7.528 1.00 7.72 84 PHE A C 1
ATOM 503 O O . PHE A 1 65 ? 15.212 2.225 7.809 1.00 7.91 84 PHE A O 1
ATOM 511 N N . ARG A 1 66 ? 16.873 1.726 6.352 1.00 8.08 85 ARG A N 1
ATOM 512 C CA . ARG A 1 66 ? 16.389 2.625 5.281 1.00 8.02 85 ARG A CA 1
ATOM 513 C C . ARG A 1 66 ? 14.983 2.175 4.877 1.00 7.71 85 ARG A C 1
ATOM 514 O O . ARG A 1 66 ? 14.084 3.026 4.720 1.00 8.76 85 ARG A O 1
ATOM 522 N N . LYS A 1 67 ? 14.794 0.860 4.742 1.00 8.33 86 LYS A N 1
ATOM 523 C CA . LYS A 1 67 ? 13.490 0.262 4.403 1.00 9.37 86 LYS A CA 1
ATOM 524 C C . LYS A 1 67 ? 12.488 0.578 5.510 1.00 8.89 86 LYS A C 1
ATOM 525 O O . LYS A 1 67 ? 11.340 0.918 5.194 1.00 9.79 86 LYS A O 1
ATOM 531 N N . GLU A 1 68 ? 12.904 0.468 6.771 1.00 9.14 87 GLU A N 1
ATOM 532 C CA . GLU A 1 68 ? 11.972 0.661 7.906 1.00 9.24 87 GLU A CA 1
ATOM 533 C C . GLU A 1 68 ? 11.512 2.122 7.944 1.00 8.30 87 GLU A C 1
ATOM 534 O O . GLU A 1 68 ? 10.328 2.377 8.209 1.00 8.81 87 GLU A O 1
ATOM 540 N N . ILE A 1 69 ? 12.395 3.080 7.688 1.00 7.44 88 ILE A N 1
ATOM 541 C CA A ILE A 1 69 ? 11.959 4.506 7.633 0.50 7.73 88 ILE A CA 1
ATOM 542 C CA B ILE A 1 69 ? 11.976 4.513 7.617 0.50 8.07 88 ILE A CA 1
ATOM 543 C C . ILE A 1 69 ? 10.950 4.641 6.483 1.00 7.70 88 ILE A C 1
ATOM 544 O O . ILE A 1 69 ? 9.967 5.375 6.655 1.00 7.95 88 ILE A O 1
ATOM 553 N N . GLY A 1 70 ? 11.182 3.944 5.367 1.00 7.28 89 GLY A N 1
ATOM 554 C CA . GLY A 1 70 ? 10.213 3.935 4.255 1.00 7.30 89 GLY A CA 1
ATOM 555 C C . GLY A 1 70 ? 8.855 3.424 4.711 1.00 7.74 89 GLY A C 1
ATOM 556 O O . GLY A 1 70 ? 7.834 3.987 4.297 1.00 7.91 89 GLY A O 1
ATOM 557 N N . ARG A 1 71 ? 8.823 2.362 5.520 1.00 8.37 90 ARG A N 1
ATOM 558 C CA . ARG A 1 71 ? 7.547 1.806 6.029 1.00 9.03 90 ARG A CA 1
ATOM 559 C C . ARG A 1 71 ? 6.868 2.867 6.901 1.00 9.07 90 ARG A C 1
ATOM 560 O O . ARG A 1 71 ? 5.639 3.072 6.772 1.00 10.38 90 ARG A O 1
ATOM 568 N N . MET A 1 72 ? 7.633 3.570 7.733 1.00 8.69 91 MET A N 1
ATOM 569 C CA . MET A 1 72 ? 7.059 4.598 8.632 1.00 8.30 91 MET A CA 1
ATOM 570 C C . MET A 1 72 ? 6.488 5.745 7.788 1.00 8.73 91 MET A C 1
ATOM 571 O O . MET A 1 72 ? 5.403 6.267 8.104 1.00 9.48 91 MET A O 1
ATOM 576 N N . LEU A 1 73 ? 7.195 6.144 6.744 1.00 8.71 92 LEU A N 1
ATOM 577 C CA . LEU A 1 73 ? 6.700 7.209 5.839 1.00 8.47 92 LEU A CA 1
ATOM 578 C C . LEU A 1 73 ? 5.422 6.748 5.140 1.00 9.31 92 LEU A C 1
ATOM 579 O O . LEU A 1 73 ? 4.524 7.577 4.988 1.00 10.54 92 LEU A O 1
ATOM 584 N N . ASN A 1 74 ? 5.337 5.478 4.746 1.00 8.73 93 ASN A N 1
ATOM 585 C CA . ASN A 1 74 ? 4.116 4.941 4.094 1.00 9.16 93 ASN A CA 1
ATOM 586 C C . ASN A 1 74 ? 2.941 5.048 5.076 1.00 9.79 93 ASN A C 1
ATOM 587 O O . ASN A 1 74 ? 1.855 5.451 4.658 1.00 10.98 93 ASN A O 1
ATOM 592 N N . ILE A 1 75 ? 3.149 4.712 6.346 1.00 9.53 94 ILE A N 1
ATOM 593 C CA . ILE A 1 75 ? 2.056 4.789 7.354 1.00 10.15 94 ILE A CA 1
ATOM 594 C C . ILE A 1 75 ? 1.592 6.245 7.456 1.00 9.73 94 ILE A C 1
ATOM 595 O O . ILE A 1 75 ? 0.370 6.499 7.428 1.00 12.33 94 ILE A O 1
ATOM 600 N N . LEU A 1 76 ? 2.508 7.200 7.573 1.00 10.48 95 LEU A N 1
ATOM 601 C CA . LEU A 1 76 ? 2.088 8.610 7.791 1.00 10.66 95 LEU A CA 1
ATOM 602 C C . LEU A 1 76 ? 1.457 9.187 6.521 1.00 11.56 95 LEU A C 1
ATOM 603 O O . LEU A 1 76 ? 0.481 9.935 6.637 1.00 14.01 95 LEU A O 1
ATOM 608 N N . ASN A 1 77 ? 1.955 8.822 5.346 1.00 11.96 96 ASN A N 1
ATOM 609 C CA . ASN A 1 77 ? 1.413 9.343 4.065 1.00 12.96 96 ASN A CA 1
ATOM 610 C C . ASN A 1 77 ? -0.002 8.810 3.861 1.00 15.17 96 ASN A C 1
ATOM 611 O O . ASN A 1 77 ? -0.826 9.553 3.332 1.00 17.99 96 ASN A O 1
ATOM 616 N N . ARG A 1 78 ? -0.253 7.562 4.256 1.00 16.48 97 ARG A N 1
ATOM 617 C CA . ARG A 1 78 ? -1.554 6.879 4.019 1.00 22.08 97 ARG A CA 1
ATOM 618 C C . ARG A 1 78 ? -2.565 7.384 5.059 1.00 24.93 97 ARG A C 1
ATOM 619 O O . ARG A 1 78 ? -3.760 7.106 4.889 1.00 30.42 97 ARG A O 1
ATOM 627 N N . ARG A 1 79 ? -2.107 8.150 6.063 1.00 23.85 98 ARG A N 1
ATOM 628 C CA . ARG A 1 79 ? -2.960 8.714 7.142 1.00 26.70 98 ARG A CA 1
ATOM 629 C C . ARG A 1 79 ? -3.522 10.090 6.737 1.00 33.12 98 ARG A C 1
ATOM 630 O O . ARG A 1 79 ? -4.662 10.402 7.170 1.00 44.60 98 ARG A O 1
ATOM 638 N N . ARG A 1 80 ? -2.768 10.892 5.972 1.00 39.86 99 ARG A N 1
ATOM 639 C CA . ARG A 1 80 ? -3.202 12.238 5.491 1.00 48.35 99 ARG A CA 1
ATOM 640 C C . ARG A 1 80 ? -3.443 12.199 3.977 1.00 56.39 99 ARG A C 1
ATOM 641 O O . ARG A 1 80 ? -2.463 12.040 3.222 1.00 61.40 99 ARG A O 1
ATOM 649 N N . ARG A 1 81 ? -4.709 12.346 3.565 1.00 58.85 100 ARG A N 1
ATOM 650 C CA . ARG A 1 81 ? -5.172 12.245 2.154 1.00 57.69 100 ARG A CA 1
ATOM 651 C C . ARG A 1 81 ? -4.681 10.920 1.550 1.00 52.90 100 ARG A C 1
ATOM 652 O O . ARG A 1 81 ? -5.097 10.504 0.472 1.00 51.34 100 ARG A O 1
ATOM 661 N N . MET B 1 1 ? 35.484 19.990 24.473 1.00 66.73 20 MET B N 1
ATOM 662 C CA . MET B 1 1 ? 35.508 19.031 23.325 1.00 61.44 20 MET B CA 1
ATOM 663 C C . MET B 1 1 ? 34.082 18.550 23.034 1.00 54.04 20 MET B C 1
ATOM 664 O O . MET B 1 1 ? 33.419 18.073 23.974 1.00 54.54 20 MET B O 1
ATOM 669 N N . ASN B 1 2 ? 33.640 18.661 21.777 1.00 45.99 21 ASN B N 1
ATOM 670 C CA . ASN B 1 2 ? 32.271 18.281 21.330 1.00 42.98 21 ASN B CA 1
ATOM 671 C C . ASN B 1 2 ? 32.356 17.293 20.158 1.00 34.68 21 ASN B C 1
ATOM 672 O O . ASN B 1 2 ? 31.407 17.247 19.367 1.00 41.46 21 ASN B O 1
ATOM 677 N N . ARG B 1 3 ? 33.442 16.518 20.070 1.00 29.46 22 ARG B N 1
ATOM 678 C CA . ARG B 1 3 ? 33.573 15.372 19.134 1.00 27.05 22 ARG B CA 1
ATOM 679 C C . ARG B 1 3 ? 33.152 14.087 19.863 1.00 21.61 22 ARG B C 1
ATOM 680 O O . ARG B 1 3 ? 32.849 13.116 19.180 1.00 21.41 22 ARG B O 1
ATOM 688 N N . VAL B 1 4 ? 33.154 14.072 21.202 1.00 21.88 23 VAL B N 1
ATOM 689 C CA . VAL B 1 4 ? 32.709 12.897 22.013 1.00 21.44 23 VAL B CA 1
ATOM 690 C C . VAL B 1 4 ? 31.798 13.375 23.145 1.00 20.98 23 VAL B C 1
ATOM 691 O O . VAL B 1 4 ? 32.019 14.487 23.678 1.00 22.50 23 VAL B O 1
ATOM 695 N N . SER B 1 5 ? 30.788 12.558 23.447 1.00 19.76 24 SER B N 1
ATOM 696 C CA . SER B 1 5 ? 29.886 12.671 24.621 1.00 21.88 24 SER B CA 1
ATOM 697 C C . SER B 1 5 ? 30.406 11.742 25.720 1.00 21.74 24 SER B C 1
ATOM 698 O O . SER B 1 5 ? 30.960 10.678 25.383 1.00 21.06 24 SER B O 1
ATOM 701 N N . THR B 1 6 ? 30.216 12.110 26.989 1.00 23.50 25 THR B N 1
ATOM 702 C CA . THR B 1 6 ? 30.412 11.181 28.127 1.00 24.31 25 THR B CA 1
ATOM 703 C C . THR B 1 6 ? 29.137 10.352 28.269 1.00 20.47 25 THR B C 1
ATOM 704 O O . THR B 1 6 ? 28.058 10.812 27.813 1.00 19.64 25 THR B O 1
ATOM 708 N N . VAL B 1 7 ? 29.240 9.164 28.856 1.00 19.93 26 VAL B N 1
ATOM 709 C CA . VAL B 1 7 ? 28.023 8.374 29.186 1.00 18.81 26 VAL B CA 1
ATOM 710 C C . VAL B 1 7 ? 27.140 9.245 30.090 1.00 19.30 26 VAL B C 1
ATOM 711 O O . VAL B 1 7 ? 25.928 9.249 29.887 1.00 20.12 26 VAL B O 1
ATOM 715 N N . GLN B 1 8 ? 27.747 9.996 31.011 1.00 23.60 27 GLN B N 1
ATOM 716 C CA . GLN B 1 8 ? 27.035 10.892 31.959 1.00 26.61 27 GLN B CA 1
ATOM 717 C C . GLN B 1 8 ? 26.192 11.888 31.151 1.00 26.67 27 GLN B C 1
ATOM 718 O O . GLN B 1 8 ? 24.971 11.986 31.420 1.00 31.38 27 GLN B O 1
ATOM 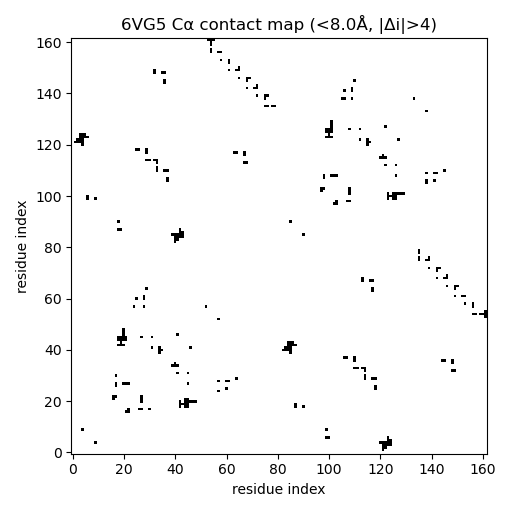724 N N . GLN B 1 9 ? 26.802 12.564 30.173 1.00 23.98 28 GLN B N 1
ATOM 725 C CA . GLN B 1 9 ? 26.117 13.553 29.287 1.00 26.50 28 GLN B CA 1
ATOM 726 C C . GLN B 1 9 ? 24.903 12.925 28.594 1.00 24.29 28 GLN B C 1
ATOM 727 O O . GLN B 1 9 ? 23.856 13.592 28.515 1.00 27.54 28 GLN B O 1
ATOM 733 N N . LEU B 1 10 ? 25.035 11.703 28.075 1.00 20.12 29 LEU B N 1
ATOM 734 C CA . LEU B 1 10 ? 23.932 11.029 27.341 1.00 19.32 29 LEU B CA 1
ATOM 735 C C . LEU B 1 10 ? 22.799 10.680 28.314 1.00 20.13 29 LEU B C 1
ATOM 736 O O . LEU B 1 10 ? 21.633 10.895 27.941 1.00 21.49 29 LEU B O 1
ATOM 741 N N . THR B 1 11 ? 23.104 10.191 29.523 1.00 21.06 30 THR B N 1
ATOM 742 C CA . THR B 1 11 ? 22.050 9.828 30.509 1.00 22.40 30 THR B CA 1
ATOM 743 C C . THR B 1 11 ? 21.256 11.089 30.860 1.00 25.02 30 THR B C 1
ATOM 744 O O . THR B 1 11 ? 20.025 10.990 30.950 1.00 29.56 30 THR B O 1
ATOM 748 N N . LYS B 1 12 ? 21.947 12.223 30.996 1.00 28.24 31 LYS B N 1
ATOM 749 C CA . LYS B 1 12 ? 21.367 13.563 31.281 1.00 31.98 31 LYS B CA 1
ATOM 750 C C . LYS B 1 12 ? 20.381 13.940 30.165 1.00 30.44 31 LYS B C 1
ATOM 751 O O . LYS B 1 12 ? 19.255 14.399 30.486 1.00 30.54 31 LYS B O 1
ATOM 757 N N . ARG B 1 13 ? 20.772 13.750 28.901 1.00 26.46 32 ARG B N 1
ATOM 758 C CA . ARG B 1 13 ? 19.972 14.180 27.722 1.00 25.80 32 ARG B CA 1
ATOM 759 C C . ARG B 1 13 ? 18.742 13.278 27.552 1.00 24.22 32 ARG B C 1
ATOM 760 O O . ARG B 1 13 ? 17.686 13.800 27.187 1.00 29.37 32 ARG B O 1
ATOM 768 N N . PHE B 1 14 ? 18.873 11.969 27.789 1.00 16.91 33 PHE B N 1
ATOM 769 C CA . PHE B 1 14 ? 17.835 10.958 27.446 1.00 17.99 33 PHE B CA 1
ATOM 770 C C . PHE B 1 14 ? 17.024 10.594 28.679 1.00 19.46 33 PHE B C 1
ATOM 771 O O . PHE B 1 14 ? 17.125 9.444 29.175 1.00 21.66 33 PHE B O 1
ATOM 779 N N . SER B 1 15 ? 16.237 11.559 29.140 1.00 17.36 34 SER B N 1
ATOM 780 C CA . SER B 1 15 ? 15.459 11.468 30.394 1.00 19.88 34 SER B CA 1
ATOM 781 C C . SER B 1 15 ? 14.346 10.422 30.237 1.00 16.11 34 SER B C 1
ATOM 782 O O . SER B 1 15 ? 13.955 10.073 29.092 1.00 15.67 34 SER B O 1
ATOM 785 N N . LEU B 1 16 ? 13.862 9.914 31.362 1.00 15.69 35 LEU B N 1
ATOM 786 C CA . LEU B 1 16 ? 12.857 8.824 31.412 1.00 15.64 35 LEU B CA 1
ATOM 787 C C . LEU B 1 16 ? 11.596 9.227 30.639 1.00 14.86 35 LEU B C 1
ATOM 788 O O . LEU B 1 16 ? 10.985 8.335 30.023 1.00 15.96 35 LEU B O 1
ATOM 793 N N . GLY B 1 17 ? 11.235 10.514 30.668 1.00 14.90 36 GLY B N 1
ATOM 794 C CA . GLY B 1 17 ? 10.032 11.054 30.009 1.00 15.96 36 GLY B CA 1
ATOM 795 C C . GLY B 1 17 ? 9.994 10.740 28.523 1.00 14.72 36 GLY B C 1
ATOM 796 O O . GLY B 1 17 ? 8.889 10.666 27.941 1.00 14.89 36 GLY B O 1
ATOM 797 N N . MET B 1 18 ? 11.147 10.592 27.873 1.00 14.18 37 MET B N 1
ATOM 798 C CA . MET B 1 18 ? 11.119 10.314 26.421 1.00 14.80 37 MET B CA 1
ATOM 799 C C . MET B 1 18 ? 10.533 8.913 26.190 1.00 13.22 37 MET B C 1
ATOM 800 O O . MET B 1 18 ? 9.888 8.729 25.153 1.00 12.19 37 MET B O 1
ATOM 805 N N . LEU B 1 19 ? 10.636 7.992 27.155 1.00 13.21 38 LEU B N 1
ATOM 806 C CA . LEU B 1 19 ? 10.036 6.635 27.008 1.00 13.00 38 LEU B CA 1
ATOM 807 C C . LEU B 1 19 ? 8.508 6.692 27.129 1.00 13.72 38 LEU B C 1
ATOM 808 O O . LEU B 1 19 ? 7.868 5.667 26.812 1.00 15.24 38 LEU B O 1
ATOM 813 N N . GLN B 1 20 ? 7.957 7.818 27.598 1.00 13.86 39 GLN B N 1
ATOM 814 C CA . GLN B 1 20 ? 6.493 8.084 27.678 1.00 15.40 39 GLN B CA 1
ATOM 815 C C . GLN B 1 20 ? 6.033 8.954 26.506 1.00 13.76 39 GLN B C 1
ATOM 816 O O . GLN B 1 20 ? 4.853 9.334 26.481 1.00 16.53 39 GLN B O 1
ATOM 822 N N . GLY B 1 21 ? 6.923 9.263 25.566 1.00 14.00 40 GLY B N 1
ATOM 823 C CA . GLY B 1 21 ? 6.581 10.013 24.343 1.00 14.35 40 GLY B CA 1
ATOM 824 C C . GLY B 1 21 ? 6.783 11.510 24.511 1.00 14.85 40 GLY B C 1
ATOM 825 O O . GLY B 1 21 ? 6.299 12.239 23.672 1.00 17.50 40 GLY B O 1
ATOM 826 N N . ARG B 1 22 ? 7.511 11.959 25.537 1.00 15.84 41 ARG B N 1
ATOM 827 C CA . ARG B 1 22 ? 7.768 13.405 25.759 1.00 16.37 41 ARG B CA 1
ATOM 828 C C . ARG B 1 22 ? 8.995 13.824 24.944 1.00 13.67 41 ARG B C 1
ATOM 829 O O . ARG B 1 22 ? 9.888 12.987 24.703 1.00 15.57 41 ARG B O 1
ATOM 837 N N . GLY B 1 23 ? 9.046 15.103 24.590 1.00 13.66 42 GLY B N 1
ATOM 838 C CA . GLY B 1 23 ? 10.245 15.751 24.056 1.00 12.54 42 GLY B CA 1
ATOM 839 C C . GLY B 1 23 ? 9.983 16.391 22.705 1.00 10.97 42 GLY B C 1
ATOM 840 O O . GLY B 1 23 ? 8.875 16.317 22.187 1.00 11.87 42 GLY B O 1
ATOM 841 N N . PRO B 1 24 ? 11.020 17.041 22.131 1.00 10.75 43 PRO B N 1
ATOM 842 C CA . PRO B 1 24 ? 10.971 17.592 20.776 1.00 9.80 43 PRO B CA 1
ATOM 843 C C . PRO B 1 24 ? 10.521 16.515 19.786 1.00 9.09 43 PRO B C 1
ATOM 844 O O . PRO B 1 24 ? 10.783 15.361 19.999 1.00 8.60 43 PRO B O 1
ATOM 848 N N . LEU B 1 25 ? 9.814 16.913 18.736 1.00 9.17 44 LEU B N 1
ATOM 849 C CA . LEU B 1 25 ? 9.315 15.942 17.730 1.00 9.25 44 LEU B CA 1
ATOM 850 C C . LEU B 1 25 ? 10.501 15.140 17.175 1.00 8.24 44 LEU B C 1
ATOM 851 O O . LEU B 1 25 ? 10.360 13.913 16.991 1.00 8.75 44 LEU B O 1
ATOM 856 N N . LYS B 1 26 ? 11.627 15.785 16.864 1.00 9.12 45 LYS B N 1
ATOM 857 C CA . LYS B 1 26 ? 12.787 15.055 16.289 1.00 9.36 45 LYS B CA 1
ATOM 858 C C . LYS B 1 26 ? 13.257 13.958 17.260 1.00 8.16 45 LYS B C 1
ATOM 859 O O . LYS B 1 26 ? 13.601 12.875 16.795 1.00 8.54 45 LYS B O 1
ATOM 865 N N . LEU B 1 27 ? 13.284 14.224 18.562 1.00 8.25 46 LEU B N 1
ATOM 866 C CA . LEU B 1 27 ? 13.703 13.219 19.575 1.00 7.97 46 LEU B CA 1
ATOM 867 C C . LEU B 1 27 ? 12.694 12.074 19.559 1.00 7.51 46 LEU B C 1
ATOM 868 O O . LEU B 1 27 ? 13.093 10.891 19.528 1.00 7.93 46 LEU B O 1
ATOM 873 N N . PHE B 1 28 ? 11.412 12.413 19.615 1.00 7.45 47 PHE B N 1
ATOM 874 C CA . PHE B 1 28 ? 10.320 11.417 19.633 1.00 8.01 47 PHE B CA 1
ATOM 875 C C . PHE B 1 28 ? 10.435 10.517 18.395 1.00 7.21 47 PHE B C 1
ATOM 876 O O . PHE B 1 28 ? 10.371 9.246 18.502 1.00 8.01 47 PHE B O 1
ATOM 884 N N . MET B 1 29 ? 10.589 11.130 17.222 1.00 7.17 48 MET B N 1
ATOM 885 C CA . MET B 1 29 ? 10.612 10.371 15.944 1.00 7.79 48 MET B CA 1
ATOM 886 C C . MET B 1 29 ? 11.865 9.490 15.895 1.00 7.21 48 MET B C 1
ATOM 887 O O . MET B 1 29 ? 11.773 8.353 15.402 1.00 7.53 48 MET B O 1
ATOM 892 N N . ALA B 1 30 ? 13.007 9.993 16.363 1.00 7.25 49 ALA B N 1
ATOM 893 C CA . ALA B 1 30 ? 14.265 9.214 16.415 1.00 6.94 49 ALA B CA 1
ATOM 894 C C . ALA B 1 30 ? 14.052 7.995 17.317 1.00 6.73 49 ALA B C 1
ATOM 895 O O . ALA B 1 30 ? 14.473 6.876 16.936 1.00 7.02 49 ALA B O 1
ATOM 897 N N . LEU B 1 31 ? 13.384 8.179 18.460 1.00 6.38 50 LEU B N 1
ATOM 898 C CA . LEU B 1 31 ? 13.129 7.040 19.381 1.00 6.72 50 LEU B CA 1
ATOM 899 C C . LEU B 1 31 ? 12.183 6.047 18.704 1.00 7.26 50 LEU B C 1
ATOM 900 O O . LEU B 1 31 ? 12.420 4.813 18.825 1.00 7.88 50 LEU B O 1
ATOM 905 N N . VAL B 1 32 ? 11.099 6.533 18.088 1.00 7.34 51 VAL B N 1
ATOM 906 C CA . VAL B 1 32 ? 10.148 5.608 17.406 1.00 7.87 51 VAL B CA 1
ATOM 907 C C . VAL B 1 32 ? 10.904 4.803 16.338 1.00 7.01 51 VAL B C 1
ATOM 908 O O . VAL B 1 32 ? 10.707 3.555 16.254 1.00 7.73 51 VAL B O 1
ATOM 912 N N . ALA B 1 33 ? 11.760 5.441 15.545 1.00 7.43 52 ALA B N 1
ATOM 913 C CA . ALA B 1 33 ? 12.538 4.740 14.499 1.00 7.59 52 ALA B CA 1
ATOM 914 C C . ALA B 1 33 ? 13.433 3.674 15.147 1.00 7.04 52 ALA B C 1
ATOM 915 O O . ALA B 1 33 ? 13.456 2.522 14.680 1.00 7.20 52 ALA B O 1
ATOM 917 N N . PHE B 1 34 ? 14.142 4.049 16.208 1.00 7.11 53 PHE B N 1
ATOM 918 C CA . PHE B 1 34 ? 15.046 3.157 16.956 1.00 6.99 53 PHE B CA 1
ATOM 919 C C . PHE B 1 34 ? 14.264 1.922 17.409 1.00 7.07 53 PHE B C 1
ATOM 920 O O . PHE B 1 34 ? 14.711 0.791 17.174 1.00 7.66 53 PHE B O 1
ATOM 928 N N . LEU B 1 35 ? 13.095 2.109 18.019 1.00 7.35 54 LEU B N 1
ATOM 929 C CA . LEU B 1 35 ? 12.306 0.955 18.505 1.00 8.15 54 LEU B CA 1
ATOM 930 C C . LEU B 1 35 ? 11.861 0.099 17.323 1.00 7.39 54 LEU B C 1
ATOM 931 O O . LEU B 1 35 ? 11.935 -1.159 17.437 1.00 8.64 54 LEU B O 1
ATOM 936 N N . ARG B 1 36 ? 11.416 0.721 16.226 1.00 7.42 55 ARG B N 1
ATOM 937 C CA . ARG B 1 36 ? 10.944 -0.030 15.027 1.00 8.43 55 ARG B CA 1
ATOM 938 C C . ARG B 1 36 ? 12.106 -0.802 14.401 1.00 8.29 55 ARG B C 1
ATOM 939 O O . ARG B 1 36 ? 11.921 -1.984 14.039 1.00 10.91 55 ARG B O 1
ATOM 947 N N . PHE B 1 37 ? 13.298 -0.209 14.356 1.00 8.53 56 PHE B N 1
ATOM 948 C CA . PHE B 1 37 ? 14.514 -0.896 13.845 1.00 8.84 56 PHE B CA 1
ATOM 949 C C . PHE B 1 37 ? 14.733 -2.203 14.605 1.00 9.66 56 PHE B C 1
ATOM 950 O O . PHE B 1 37 ? 15.239 -3.173 14.016 1.00 12.52 56 PHE B O 1
ATOM 958 N N . LEU B 1 38 ? 14.395 -2.213 15.889 1.00 8.39 57 LEU B N 1
ATOM 959 C CA . LEU B 1 38 ? 14.690 -3.358 16.783 1.00 9.92 57 LEU B CA 1
ATOM 960 C C . LEU B 1 38 ? 13.437 -4.199 17.046 1.00 10.19 57 LEU B C 1
ATOM 961 O O . LEU B 1 38 ? 13.554 -5.182 17.793 1.00 11.39 57 LEU B O 1
ATOM 966 N N . THR B 1 39 ? 12.306 -3.862 16.430 1.00 10.19 58 THR B N 1
ATOM 967 C CA . THR B 1 39 ? 10.990 -4.522 16.650 1.00 10.80 58 THR B CA 1
ATOM 968 C C . THR B 1 39 ? 10.633 -4.527 18.139 1.00 11.25 58 THR B C 1
ATOM 969 O O . THR B 1 39 ? 9.998 -5.474 18.591 1.00 12.25 58 THR B O 1
ATOM 973 N N . ILE B 1 40 ? 10.981 -3.465 18.865 1.00 10.77 59 ILE B N 1
ATOM 974 C CA . ILE B 1 40 ? 10.615 -3.321 20.303 1.00 12.26 59 ILE B CA 1
ATOM 975 C C . ILE B 1 40 ? 9.273 -2.606 20.381 1.00 13.46 59 ILE B C 1
ATOM 976 O O . ILE B 1 40 ? 9.119 -1.531 19.821 1.00 12.09 59 ILE B O 1
ATOM 981 N N . PRO B 1 41 ? 8.253 -3.182 21.051 1.00 17.43 60 PRO B N 1
ATOM 982 C CA . PRO B 1 41 ? 6.961 -2.512 21.158 1.00 17.37 60 PRO B CA 1
ATOM 983 C C . PRO B 1 41 ? 7.070 -1.166 21.862 1.00 17.27 60 PRO B C 1
ATOM 984 O O . PRO B 1 41 ? 7.811 -1.032 22.837 1.00 16.10 60 PRO B O 1
ATOM 988 N N . PRO B 1 42 ? 6.303 -0.146 21.422 1.00 16.66 61 PRO B N 1
ATOM 989 C CA . PRO B 1 42 ? 6.314 1.160 22.073 1.00 17.29 61 PRO B CA 1
ATOM 990 C C . PRO B 1 42 ? 5.531 1.091 23.390 1.00 15.93 61 PRO B C 1
ATOM 991 O O . PRO B 1 42 ? 4.790 0.137 23.605 1.00 16.72 61 PRO B O 1
ATOM 995 N N . THR B 1 43 ? 5.692 2.110 24.228 1.00 13.11 62 THR B N 1
ATOM 996 C CA . THR B 1 43 ? 4.838 2.326 25.421 1.00 14.22 62 THR B CA 1
ATOM 997 C C . THR B 1 43 ? 3.482 2.897 24.983 1.00 14.74 62 THR B C 1
ATOM 998 O O . THR B 1 43 ? 3.354 3.358 23.851 1.00 14.59 62 THR B O 1
ATOM 1002 N N . ALA B 1 44 ? 2.501 2.907 25.879 1.00 16.20 63 ALA B N 1
ATOM 1003 C CA . ALA B 1 44 ? 1.188 3.537 25.616 1.00 16.25 63 ALA B CA 1
ATOM 1004 C C . ALA B 1 44 ? 1.384 5.025 25.292 1.00 14.47 63 ALA B C 1
ATOM 1005 O O . ALA B 1 44 ? 0.717 5.520 24.382 1.00 16.00 63 ALA B O 1
ATOM 1007 N N . GLY B 1 45 ? 2.276 5.716 26.006 1.00 14.61 64 GLY B N 1
ATOM 1008 C CA . GLY B 1 45 ? 2.512 7.158 25.797 1.00 13.11 64 GLY B CA 1
ATOM 1009 C C . GLY B 1 45 ? 3.143 7.407 24.435 1.00 13.19 64 GLY B C 1
ATOM 1010 O O . GLY B 1 45 ? 2.762 8.371 23.759 1.00 14.02 64 GLY B O 1
ATOM 1011 N N . ILE B 1 46 ? 4.090 6.566 24.026 1.00 12.83 65 ILE B N 1
ATOM 1012 C CA . ILE B 1 46 ? 4.695 6.672 22.666 1.00 13.06 65 ILE B CA 1
ATOM 1013 C C . ILE B 1 46 ? 3.604 6.462 21.608 1.00 13.53 65 ILE B C 1
ATOM 1014 O O . ILE B 1 46 ? 3.494 7.275 20.673 1.00 12.85 65 ILE B O 1
ATOM 1019 N N . LEU B 1 47 ? 2.797 5.421 21.769 1.00 13.54 66 LEU B N 1
ATOM 1020 C CA . LEU B 1 47 ? 1.745 5.071 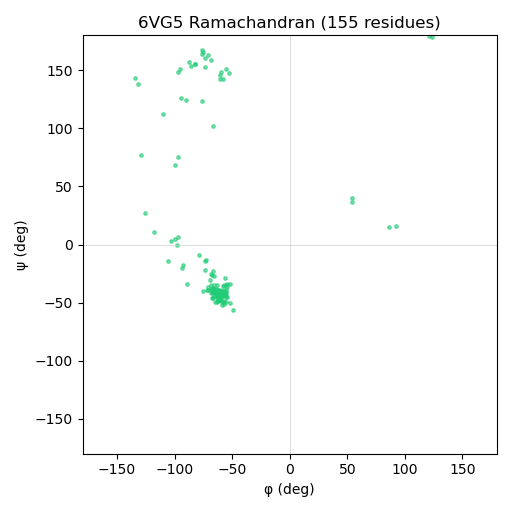20.786 1.00 14.92 66 LEU B CA 1
ATOM 1021 C C . LEU B 1 47 ? 0.724 6.222 20.694 1.00 15.23 66 LEU B C 1
ATOM 1022 O O . LEU B 1 47 ? 0.312 6.564 19.568 1.00 15.23 66 LEU B O 1
ATOM 1027 N N . LYS B 1 48 ? 0.341 6.828 21.823 1.00 15.29 67 LYS B N 1
ATOM 1028 C CA . LYS B 1 48 ? -0.623 7.961 21.841 1.00 15.75 67 LYS B CA 1
ATOM 1029 C C . LYS B 1 48 ? -0.041 9.130 21.039 1.00 14.69 67 LYS B C 1
ATOM 1030 O O . LYS B 1 48 ? -0.757 9.735 20.209 1.00 15.12 67 LYS B O 1
ATOM 1036 N N . ARG B 1 49 ? 1.226 9.457 21.263 1.00 13.56 68 ARG B N 1
ATOM 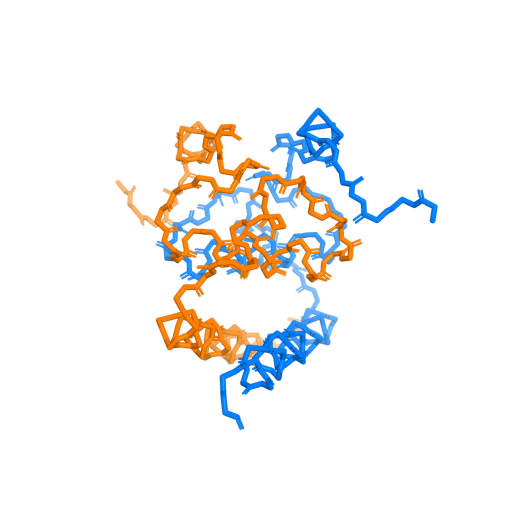1037 C CA . ARG B 1 49 ? 1.817 10.582 20.518 1.00 12.98 68 ARG B CA 1
ATOM 1038 C C . ARG B 1 49 ? 1.907 10.206 19.038 1.00 12.49 68 ARG B C 1
ATOM 1039 O O . ARG B 1 49 ? 1.625 11.067 18.212 1.00 13.22 68 ARG B O 1
ATOM 1047 N N . TRP B 1 50 ? 2.286 8.969 18.717 1.00 12.79 69 TRP B N 1
ATOM 1048 C CA . TRP B 1 50 ? 2.357 8.517 17.303 1.00 13.43 69 TRP B CA 1
ATOM 1049 C C . TRP B 1 50 ? 1.001 8.746 16.625 1.00 14.36 69 TRP B C 1
ATOM 1050 O O . TRP B 1 50 ? 0.972 9.204 15.467 1.00 15.74 69 TRP B O 1
ATOM 1061 N N . GLY B 1 51 ? -0.086 8.456 17.340 1.00 14.23 70 GLY B N 1
ATOM 1062 C CA . GLY B 1 51 ? -1.459 8.551 16.811 1.00 16.15 70 GLY B CA 1
ATOM 1063 C C . GLY B 1 51 ? -1.898 9.980 16.531 1.00 16.19 70 GLY B C 1
ATOM 1064 O O . GLY B 1 51 ? -2.815 10.148 15.707 1.00 21.00 70 GLY B O 1
ATOM 1065 N N . THR B 1 52 ? -1.315 10.971 17.214 1.00 16.63 71 THR B N 1
ATOM 1066 C CA . THR B 1 52 ? -1.774 12.386 17.197 1.00 17.47 71 THR B CA 1
ATOM 1067 C C . THR B 1 52 ? -0.695 13.315 16.634 1.00 17.20 71 THR B C 1
ATOM 1068 O O . THR B 1 52 ? -0.862 14.546 16.694 1.00 17.68 71 THR B O 1
ATOM 1072 N N . ILE B 1 53 ? 0.355 12.734 16.065 1.00 17.94 72 ILE B N 1
ATOM 1073 C CA . ILE B 1 53 ? 1.523 13.455 15.499 1.00 18.08 72 ILE B CA 1
ATOM 1074 C C . ILE B 1 53 ? 1.051 14.422 14.412 1.00 16.90 72 ILE B C 1
ATOM 1075 O O . ILE B 1 53 ? 0.108 14.077 13.674 1.00 16.25 72 ILE B O 1
ATOM 1080 N N . LYS B 1 54 ? 1.681 15.593 14.338 1.00 16.53 73 LYS B N 1
ATOM 1081 C CA . LYS B 1 54 ? 1.573 16.517 13.183 1.00 16.74 73 LYS B CA 1
ATOM 1082 C C . LYS B 1 54 ? 2.232 15.824 11.987 1.00 15.83 73 LYS B C 1
ATOM 1083 O O . LYS B 1 54 ? 3.489 15.773 11.951 1.00 14.07 73 LYS B O 1
ATOM 1089 N N . LYS B 1 55 ? 1.430 15.268 11.075 1.00 16.14 74 LYS B N 1
ATOM 1090 C CA . LYS B 1 55 ? 1.914 14.326 10.029 1.00 17.26 74 LYS B CA 1
ATOM 1091 C C . LYS B 1 55 ? 2.918 15.032 9.107 1.00 13.14 74 LYS B C 1
ATOM 1092 O O . LYS B 1 55 ? 3.955 14.414 8.819 1.00 13.51 74 LYS B O 1
ATOM 1098 N N . SER B 1 56 ? 2.671 16.273 8.664 1.00 12.75 75 SER B N 1
ATOM 1099 C CA . SER B 1 56 ? 3.586 16.950 7.702 1.00 13.98 75 SER B CA 1
ATOM 1100 C C . SER B 1 56 ? 4.979 17.123 8.334 1.00 13.63 75 SER B C 1
ATOM 1101 O O . SER B 1 56 ? 5.983 16.814 7.668 1.00 12.59 75 SER B O 1
ATOM 1104 N N . LYS B 1 57 ? 5.047 17.621 9.569 1.00 14.57 76 LYS B N 1
ATOM 1105 C CA . LYS B 1 57 ? 6.330 17.854 10.293 1.00 14.27 76 LYS B CA 1
ATOM 1106 C C . LYS B 1 57 ? 7.032 16.504 10.496 1.00 12.27 76 LYS B C 1
ATOM 1107 O O . LYS B 1 57 ? 8.245 16.433 10.278 1.00 13.40 76 LYS B O 1
ATOM 1113 N N . ALA B 1 58 ? 6.301 15.464 10.895 1.00 10.87 77 ALA B N 1
ATOM 1114 C CA . ALA B 1 58 ? 6.833 14.107 11.138 1.00 10.53 77 ALA B CA 1
ATOM 1115 C C . ALA B 1 58 ? 7.425 13.520 9.856 1.00 9.79 77 ALA B C 1
ATOM 1116 O O . ALA B 1 58 ? 8.511 12.904 9.911 1.00 10.11 77 ALA B O 1
ATOM 1118 N N . ILE B 1 59 ? 6.736 13.687 8.730 1.00 9.27 78 ILE B N 1
ATOM 1119 C CA . ILE B 1 59 ? 7.236 13.187 7.424 1.00 9.55 78 ILE B CA 1
ATOM 1120 C C . ILE B 1 59 ? 8.549 13.910 7.113 1.00 9.37 78 ILE B C 1
ATOM 1121 O O . ILE B 1 59 ? 9.504 13.254 6.678 1.00 10.03 78 ILE B O 1
ATOM 1126 N N . ASN B 1 60 ? 8.591 15.227 7.283 1.00 9.64 79 ASN B N 1
ATOM 1127 C CA . ASN B 1 60 ? 9.825 16.006 7.001 1.00 10.52 79 ASN B CA 1
ATOM 1128 C C . ASN B 1 60 ? 10.985 15.461 7.850 1.00 9.54 79 ASN B C 1
ATOM 1129 O O . ASN B 1 60 ? 12.105 15.268 7.330 1.00 9.67 79 ASN B O 1
ATOM 1134 N N . VAL B 1 61 ? 10.722 15.189 9.119 1.00 9.47 80 VAL B N 1
ATOM 1135 C CA . VAL B 1 61 ? 11.755 14.682 10.058 1.00 8.80 80 VAL B CA 1
ATOM 1136 C C . VAL B 1 61 ? 12.243 13.319 9.550 1.00 8.26 80 VAL B C 1
ATOM 1137 O O . VAL B 1 61 ? 13.465 13.083 9.487 1.00 9.43 80 VAL B O 1
ATOM 1141 N N . LEU B 1 62 ? 11.333 12.424 9.201 1.00 7.63 81 LEU B N 1
ATOM 1142 C CA . LEU B 1 62 ? 11.713 11.060 8.765 1.00 7.97 81 LEU B CA 1
ATOM 1143 C C . LEU B 1 62 ? 12.496 11.125 7.449 1.00 7.61 81 LEU B C 1
ATOM 1144 O O . LEU B 1 62 ? 13.405 10.294 7.280 1.00 8.94 81 LEU B O 1
ATOM 1149 N N . ARG B 1 63 ? 12.119 12.004 6.515 1.00 7.65 82 ARG B N 1
ATOM 1150 C CA . ARG B 1 63 ? 12.886 12.160 5.252 1.00 8.09 82 ARG B CA 1
ATOM 1151 C C . ARG B 1 63 ? 14.336 12.516 5.612 1.00 8.68 82 ARG B C 1
ATOM 1152 O O . ARG B 1 63 ? 15.256 12.003 4.962 1.00 9.76 82 ARG B O 1
ATOM 1160 N N . GLY B 1 64 ? 14.542 13.391 6.597 1.00 8.42 83 GLY B N 1
ATOM 1161 C CA . GLY B 1 64 ? 15.900 13.757 7.039 1.00 8.31 83 GLY B CA 1
ATOM 1162 C C . GLY B 1 64 ? 16.609 12.539 7.600 1.00 7.67 83 GLY B C 1
ATOM 1163 O O . GLY B 1 64 ? 17.804 12.335 7.309 1.00 8.15 83 GLY B O 1
ATOM 1164 N N . PHE B 1 65 ? 15.925 11.736 8.400 1.00 7.94 84 PHE B N 1
ATOM 1165 C CA . PHE B 1 65 ? 16.549 10.524 8.973 1.00 8.29 84 PHE B CA 1
ATOM 1166 C C . PHE B 1 65 ? 16.973 9.588 7.843 1.00 7.88 84 PHE B C 1
ATOM 1167 O O . PHE B 1 65 ? 18.034 8.958 7.931 1.00 7.28 84 PHE B O 1
ATOM 1175 N N . ARG B 1 66 ? 16.144 9.469 6.811 1.00 7.19 85 ARG B N 1
ATOM 1176 C CA . ARG B 1 66 ? 16.445 8.548 5.688 1.00 7.21 85 ARG B CA 1
ATOM 1177 C C . ARG B 1 66 ? 17.688 9.063 4.959 1.00 7.05 85 ARG B C 1
ATOM 1178 O O . ARG B 1 66 ? 18.542 8.247 4.600 1.00 7.07 85 ARG B O 1
ATOM 1186 N N . LYS B 1 67 ? 17.823 10.380 4.780 1.00 7.30 86 LYS B N 1
ATOM 1187 C CA . LYS B 1 67 ? 19.053 10.968 4.202 1.00 8.23 86 LYS B CA 1
ATOM 1188 C C . LYS B 1 67 ? 20.256 10.622 5.082 1.00 7.85 86 LYS B C 1
ATOM 1189 O O . LYS B 1 67 ? 21.321 10.335 4.531 1.00 8.34 86 LYS B O 1
ATOM 1195 N N . GLU B 1 68 ? 20.096 10.653 6.401 1.00 8.04 87 GLU B N 1
ATOM 1196 C CA . GLU B 1 68 ? 21.199 10.336 7.334 1.00 7.76 87 GLU B CA 1
ATOM 1197 C C . GLU B 1 68 ? 21.592 8.859 7.203 1.00 7.39 87 GLU B C 1
ATOM 1198 O O . GLU B 1 68 ? 22.799 8.556 7.283 1.00 7.91 87 GLU B O 1
ATOM 1204 N N . ILE B 1 69 ? 20.640 7.954 7.012 1.00 7.21 88 ILE B N 1
ATOM 1205 C CA . ILE B 1 69 ? 20.982 6.521 6.775 1.00 7.63 88 ILE B CA 1
ATOM 1206 C C . ILE B 1 69 ? 21.847 6.441 5.518 1.00 7.59 88 ILE B C 1
ATOM 1207 O O . ILE B 1 69 ? 22.858 5.701 5.535 1.00 8.68 88 ILE B O 1
ATOM 1212 N N . GLY B 1 70 ? 21.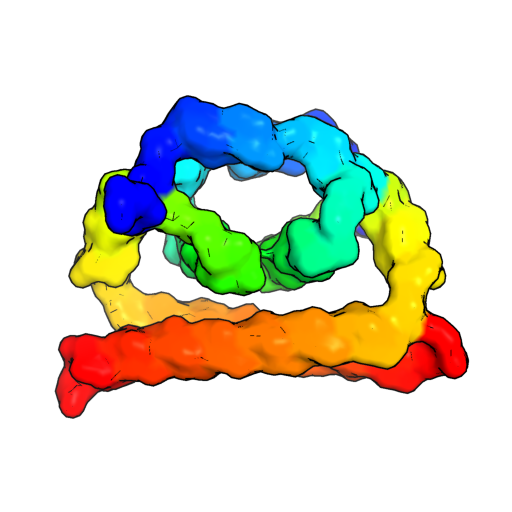472 7.171 4.474 1.00 7.28 89 GLY B N 1
ATOM 1213 C CA . GLY B 1 70 ? 22.286 7.264 3.254 1.00 7.52 89 GLY B CA 1
ATOM 1214 C C . GLY B 1 70 ? 23.694 7.740 3.566 1.00 8.16 89 GLY B C 1
ATOM 1215 O O . GLY B 1 70 ? 24.660 7.195 2.994 1.00 8.41 89 GLY B O 1
ATOM 1216 N N . ARG B 1 71 ? 23.830 8.765 4.400 1.00 8.13 90 ARG B N 1
ATOM 1217 C CA . ARG B 1 71 ? 25.168 9.295 4.765 1.00 9.34 90 ARG B CA 1
ATOM 1218 C C . ARG B 1 71 ? 25.959 8.210 5.499 1.00 8.94 90 ARG B C 1
ATOM 1219 O O . ARG B 1 71 ? 27.178 8.132 5.325 1.00 9.65 90 ARG B O 1
ATOM 1227 N N . MET B 1 72 ? 25.293 7.381 6.296 1.00 8.67 91 MET B N 1
ATOM 1228 C CA . MET B 1 72 ? 25.986 6.309 7.040 1.00 8.42 91 MET B CA 1
ATOM 1229 C C . MET B 1 72 ? 26.434 5.240 6.046 1.00 7.92 91 MET B C 1
ATOM 1230 O O . MET B 1 72 ? 27.559 4.742 6.193 1.00 9.26 91 MET B O 1
ATOM 1235 N N . LEU B 1 73 ? 25.603 4.924 5.045 1.00 8.26 92 LEU B N 1
ATOM 1236 C CA . LEU B 1 73 ? 26.013 3.985 3.978 1.00 8.34 92 LEU B CA 1
ATOM 1237 C C . LEU B 1 73 ? 27.233 4.558 3.253 1.00 8.53 92 LEU B C 1
ATOM 1238 O O . LEU B 1 73 ? 28.170 3.794 2.919 1.00 9.52 92 LEU B O 1
ATOM 1243 N N . ASN B 1 74 ? 27.252 5.872 3.041 1.00 8.15 93 ASN B N 1
ATOM 1244 C CA . ASN B 1 74 ? 28.343 6.521 2.272 1.00 8.59 93 ASN B CA 1
ATOM 1245 C C . ASN B 1 74 ? 29.636 6.434 3.082 1.00 9.04 93 ASN B C 1
ATOM 1246 O O . ASN B 1 74 ? 30.706 6.307 2.474 1.00 11.38 93 ASN B O 1
ATOM 1251 N N . ILE B 1 75 ? 29.557 6.584 4.400 1.00 9.14 94 ILE B N 1
ATOM 1252 C CA . ILE B 1 75 ? 30.758 6.475 5.277 1.00 9.67 94 ILE B CA 1
ATOM 1253 C C . ILE B 1 75 ? 31.305 5.047 5.178 1.00 9.99 94 ILE B C 1
ATOM 1254 O O . ILE B 1 75 ? 32.493 4.884 4.950 1.00 12.36 94 ILE B O 1
ATOM 1259 N N . LEU B 1 76 ? 30.455 4.040 5.327 1.00 9.48 95 LEU B N 1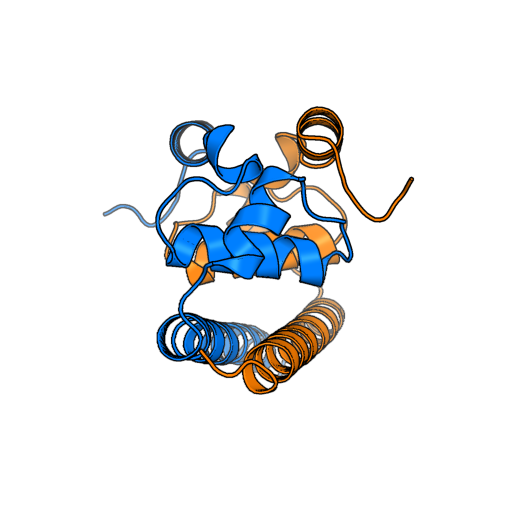
ATOM 1260 C CA . LEU B 1 76 ? 30.894 2.624 5.332 1.00 10.32 95 LEU B CA 1
ATOM 1261 C C . LEU B 1 76 ? 31.374 2.215 3.937 1.00 9.60 95 LEU B C 1
ATOM 1262 O O . LEU B 1 76 ? 32.266 1.387 3.862 1.00 10.22 95 LEU B O 1
ATOM 1267 N N . ASN B 1 77 ? 30.826 2.802 2.869 1.00 8.77 96 ASN B N 1
ATOM 1268 C CA . ASN B 1 77 ? 31.267 2.505 1.481 1.00 9.81 96 ASN B CA 1
ATOM 1269 C C . ASN B 1 77 ? 32.778 2.744 1.349 1.00 9.94 96 ASN B C 1
ATOM 1270 O O . ASN B 1 77 ? 33.433 2.007 0.611 1.00 10.16 96 ASN B O 1
ATOM 1275 N N . ARG B 1 78 ? 33.296 3.796 1.979 1.00 10.74 97 ARG B N 1
ATOM 1276 C CA . ARG B 1 78 ? 34.714 4.210 1.834 1.00 11.50 97 ARG B CA 1
ATOM 1277 C C . ARG B 1 78 ? 35.654 3.156 2.437 1.00 11.66 97 ARG B C 1
ATOM 1278 O O . ARG B 1 78 ? 36.836 3.152 2.086 1.00 13.18 97 ARG B O 1
ATOM 1286 N N . ARG B 1 79 ? 35.183 2.315 3.356 1.00 12.13 98 ARG B N 1
ATOM 1287 C CA . ARG B 1 79 ? 36.077 1.372 4.083 1.00 13.82 98 ARG B CA 1
ATOM 1288 C C . ARG B 1 79 ? 36.520 0.229 3.172 1.00 15.28 98 ARG B C 1
ATOM 1289 O O . ARG B 1 79 ? 35.805 -0.086 2.230 1.00 17.41 98 ARG B O 1
ATOM 1297 N N . ARG B 1 80 ? 37.692 -0.345 3.446 1.00 17.07 99 ARG B N 1
ATOM 1298 C CA A ARG B 1 80 ? 38.221 -1.494 2.665 0.50 21.53 99 ARG B CA 1
ATOM 1299 C CA B ARG B 1 80 ? 38.250 -1.496 2.688 0.50 21.08 99 ARG B CA 1
ATOM 1300 C C . ARG B 1 80 ? 37.622 -2.794 3.215 1.00 24.20 99 ARG B C 1
ATOM 1301 O O . ARG B 1 80 ? 37.507 -3.759 2.423 1.00 30.66 99 ARG B O 1
ATOM 1316 N N . ARG B 1 81 ? 37.241 -2.804 4.501 1.00 26.12 100 ARG B N 1
ATOM 1317 C CA . ARG B 1 81 ? 36.785 -4.011 5.249 1.00 28.76 100 ARG B CA 1
ATOM 1318 C C . ARG B 1 81 ? 35.863 -3.606 6.406 1.00 28.67 100 ARG B C 1
ATOM 1319 O O . ARG B 1 81 ? 35.777 -2.422 6.733 1.00 26.19 100 ARG B O 1
#

B-factor: mean 18.88, std 12.31, range [6.22, 77.5]

Secondary structure (DSSP, 8-state):
------HHHHHHHS-GGGGGT-S-HHHHHHHHHHHHHTTPPPPHHHHHHHTTS-HHHHHHHHHHHHHHHHHHHHHHHHH--/--SS--HHHHHHHS-GGGGGT-S-HHHHHHHHHHHHHTTPPPPHHHHHHHHH--HHHHHHHHHHHHHHHHHHHHHHHT---

CATH classification: 1.10.10.930